Protein AF-Q2L143-F1 (afdb_monomer_lite)

Secondary structure (DSSP, 8-state):
--SSPPTT--HHHHHHHHHHHHHHHHHHHHHH-HHHHHTS-HHHHHHHHHHHHHH-----S-GGGHHHHHHHHHHHHT-

Sequence (79 aa):
VSERMPAGYSAAGMRVYRHLVYLGASQMIEAGFPQLREGMGEQAWRVLIEGFVRQSAWTSPFYGDLQNEFRLFLARESA

Foldseek 3Di:
DPPDDDPPDDPVRVVVVVVVQLVVLLVLLCVVCVVVVVVDDPVVSSVLSVQLSVPQPDPDPDSVCSNVSSVVSVVVVVD

Radius of gyration: 13.49 Å; chains: 1; bounding box: 33×25×38 Å

Organism: Bordetella avium (strain 197N) (NCBI:txid360910)

Structure (mmCIF, N/CA/C/O backbone):
data_AF-Q2L143-F1
#
_entry.id   AF-Q2L143-F1
#
loop_
_atom_site.group_PDB
_atom_site.id
_atom_site.type_symbol
_atom_site.label_atom_id
_atom_site.label_alt_id
_atom_site.label_comp_id
_atom_site.label_asym_id
_atom_site.label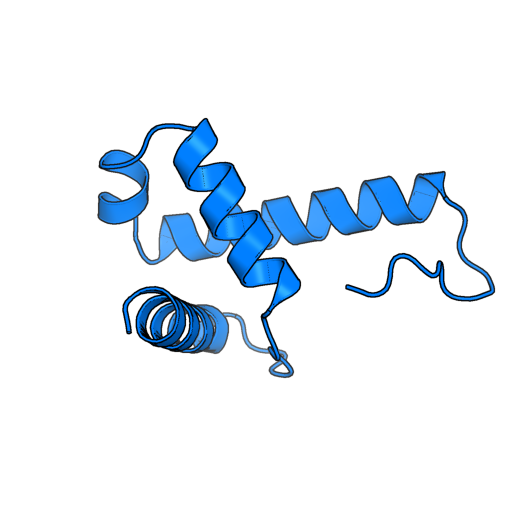_entity_id
_atom_site.label_seq_id
_atom_site.pdbx_PDB_ins_code
_atom_site.Cartn_x
_atom_site.Cartn_y
_atom_site.Cartn_z
_atom_site.occupancy
_atom_site.B_iso_or_equiv
_atom_site.auth_seq_id
_atom_site.auth_comp_id
_atom_site.auth_asym_id
_atom_site.auth_atom_id
_atom_site.pdbx_PDB_model_num
ATOM 1 N N . VAL A 1 1 ? -0.412 -10.289 -7.559 1.00 53.50 1 VAL A N 1
ATOM 2 C CA . VAL A 1 1 ? 0.785 -10.129 -8.429 1.00 53.50 1 VAL A CA 1
ATOM 3 C C . VAL A 1 1 ? 1.157 -11.474 -9.023 1.00 53.50 1 VAL A C 1
ATOM 5 O O . VAL A 1 1 ? 1.443 -12.395 -8.272 1.00 53.50 1 VAL A O 1
ATOM 8 N N . SER A 1 2 ? 1.116 -11.602 -10.348 1.00 51.53 2 SER A N 1
ATOM 9 C CA . SER A 1 2 ? 1.667 -12.777 -11.027 1.00 51.53 2 SER A CA 1
ATOM 10 C C . SER A 1 2 ? 3.160 -12.872 -10.708 1.00 51.53 2 SER A C 1
ATOM 12 O O . SER A 1 2 ? 3.894 -11.903 -10.899 1.00 51.53 2 SER A O 1
ATOM 14 N N . GLU A 1 3 ? 3.626 -14.016 -10.212 1.00 62.44 3 GLU A N 1
ATOM 15 C CA . GLU A 1 3 ? 5.062 -14.262 -10.018 1.00 62.44 3 GLU A CA 1
ATOM 16 C C . GLU A 1 3 ? 5.839 -14.244 -11.341 1.00 62.44 3 GLU A C 1
ATOM 18 O O . GLU A 1 3 ? 7.065 -14.121 -11.330 1.00 62.44 3 GLU A O 1
ATOM 23 N N . ARG A 1 4 ? 5.138 -14.282 -12.486 1.00 72.06 4 ARG A N 1
ATOM 24 C CA . ARG A 1 4 ? 5.747 -14.103 -13.803 1.00 72.06 4 ARG A CA 1
ATOM 25 C C . ARG A 1 4 ? 6.334 -12.704 -13.939 1.00 72.06 4 ARG A C 1
ATOM 27 O O . ARG A 1 4 ? 5.631 -11.697 -13.961 1.00 72.06 4 ARG A O 1
ATOM 34 N N . MET A 1 5 ? 7.650 -12.685 -14.072 1.00 79.19 5 MET A N 1
ATOM 35 C CA . MET A 1 5 ? 8.417 -11.515 -14.456 1.00 79.19 5 MET A CA 1
ATOM 36 C C . MET A 1 5 ? 8.009 -11.080 -15.873 1.00 79.19 5 MET A C 1
ATOM 38 O O . MET A 1 5 ? 8.019 -11.920 -16.778 1.00 79.19 5 MET A O 1
ATOM 42 N N . PRO A 1 6 ? 7.645 -9.805 -16.092 1.00 83.62 6 PRO A N 1
ATOM 43 C CA . PRO A 1 6 ? 7.402 -9.306 -17.437 1.00 83.62 6 PRO A CA 1
ATOM 44 C C . PRO A 1 6 ? 8.677 -9.403 -18.286 1.00 83.62 6 PRO A C 1
ATOM 46 O O . PRO A 1 6 ? 9.789 -9.218 -17.781 1.00 83.62 6 PRO A O 1
ATOM 49 N N . ALA A 1 7 ? 8.521 -9.693 -19.579 1.00 87.81 7 ALA A N 1
ATOM 50 C CA . ALA A 1 7 ? 9.648 -9.736 -20.506 1.00 87.81 7 ALA A CA 1
ATOM 51 C C . ALA A 1 7 ? 10.374 -8.378 -20.536 1.00 87.81 7 ALA A C 1
ATOM 53 O O . ALA A 1 7 ? 9.737 -7.329 -20.478 1.00 87.81 7 ALA A O 1
ATOM 54 N N . GLY A 1 8 ? 11.708 -8.403 -20.607 1.00 90.50 8 GLY A N 1
ATOM 55 C CA . GLY A 1 8 ? 12.540 -7.192 -20.620 1.00 90.50 8 GLY A CA 1
ATOM 56 C C . GLY A 1 8 ? 12.938 -6.645 -19.242 1.00 90.50 8 GLY A 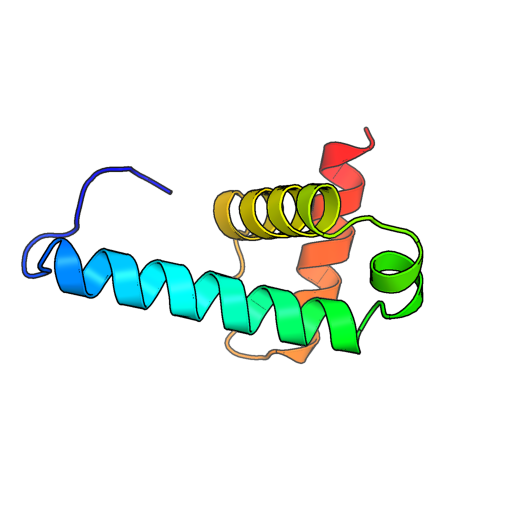C 1
ATOM 57 O O . GLY A 1 8 ? 13.728 -5.708 -19.183 1.00 90.50 8 GLY A O 1
ATOM 58 N N . TYR A 1 9 ? 12.471 -7.239 -18.137 1.00 89.81 9 TYR A N 1
ATOM 59 C CA . TYR A 1 9 ? 12.872 -6.847 -16.780 1.00 89.81 9 TYR A CA 1
ATOM 60 C C . TYR A 1 9 ? 13.810 -7.876 -16.147 1.00 89.81 9 TYR A C 1
ATOM 62 O O . TYR A 1 9 ? 13.668 -9.079 -16.356 1.00 89.81 9 TYR A O 1
ATOM 70 N N . SER A 1 10 ? 14.768 -7.409 -15.340 1.00 92.38 10 SER A N 1
ATOM 71 C CA . SER A 1 10 ? 15.647 -8.283 -14.557 1.00 92.38 10 SER A CA 1
ATOM 72 C C . SER A 1 10 ? 15.032 -8.615 -13.196 1.00 92.38 10 SER A C 1
ATOM 74 O O . SER A 1 10 ? 14.318 -7.803 -12.600 1.00 92.38 10 SER A O 1
ATOM 76 N N . ALA A 1 11 ? 15.370 -9.783 -12.643 1.00 89.62 11 ALA A N 1
ATOM 77 C CA . ALA A 1 11 ? 14.910 -10.176 -11.311 1.00 89.62 11 ALA A CA 1
ATOM 78 C C . ALA A 1 11 ? 15.366 -9.186 -10.223 1.00 89.62 11 ALA A C 1
ATOM 80 O O . ALA A 1 11 ? 14.611 -8.886 -9.302 1.00 89.62 11 ALA A O 1
ATOM 81 N N . ALA A 1 12 ? 16.586 -8.649 -10.337 1.00 91.75 12 ALA A N 1
ATOM 82 C CA . ALA A 1 12 ? 17.101 -7.639 -9.413 1.00 91.75 12 ALA A CA 1
ATOM 83 C C . ALA A 1 12 ? 16.305 -6.329 -9.493 1.00 91.75 12 ALA A C 1
ATOM 85 O O . ALA A 1 12 ? 15.880 -5.816 -8.459 1.00 91.75 12 ALA A O 1
ATOM 86 N N . GLY A 1 13 ? 16.030 -5.844 -10.708 1.00 92.06 13 GLY A N 1
ATOM 87 C CA . GLY A 1 13 ? 15.205 -4.655 -10.921 1.00 92.06 13 GLY A CA 1
ATOM 88 C C . GLY A 1 13 ? 13.790 -4.837 -10.377 1.00 92.06 13 GLY A C 1
ATOM 89 O O . GLY A 1 13 ? 13.289 -3.974 -9.662 1.00 92.06 13 GLY A O 1
ATOM 90 N N . MET A 1 14 ? 13.177 -6.002 -10.610 1.00 91.12 14 MET A N 1
ATOM 91 C CA . MET A 1 14 ? 11.844 -6.301 -10.082 1.00 91.12 14 MET A CA 1
ATOM 92 C C . MET A 1 14 ? 11.796 -6.377 -8.555 1.00 91.12 14 MET A C 1
ATOM 94 O O . MET A 1 14 ? 10.784 -5.987 -7.973 1.00 91.12 14 MET A O 1
ATOM 98 N N . ARG A 1 15 ? 12.861 -6.843 -7.885 1.00 90.81 15 ARG A N 1
ATOM 99 C CA . ARG A 1 15 ? 12.940 -6.803 -6.413 1.00 90.81 15 ARG A CA 1
ATOM 100 C C . ARG A 1 15 ? 12.943 -5.370 -5.892 1.00 90.81 15 ARG A C 1
ATOM 102 O O . ARG A 1 15 ? 12.171 -5.065 -4.989 1.00 90.81 15 ARG A O 1
ATOM 109 N N . VAL A 1 16 ? 13.764 -4.501 -6.483 1.00 93.69 16 VAL A N 1
ATOM 110 C CA . VAL A 1 16 ? 13.819 -3.078 -6.111 1.00 93.69 16 VAL A CA 1
ATOM 111 C C . VAL A 1 16 ? 12.473 -2.410 -6.370 1.00 93.69 16 VAL A C 1
ATOM 113 O O . VAL A 1 16 ? 11.932 -1.771 -5.476 1.00 93.69 16 VAL A O 1
ATOM 116 N N . TYR A 1 17 ? 11.882 -2.623 -7.547 1.00 91.12 17 TYR A N 1
ATOM 117 C CA . TYR A 1 17 ? 10.569 -2.078 -7.884 1.00 91.12 17 TYR A CA 1
ATOM 118 C C . TYR A 1 17 ? 9.492 -2.488 -6.872 1.00 91.12 17 TYR A C 1
ATOM 120 O O . TYR A 1 17 ? 8.799 -1.632 -6.331 1.00 91.12 17 TYR A O 1
ATOM 128 N N . ARG A 1 18 ? 9.379 -3.786 -6.558 1.00 89.81 18 ARG A N 1
ATOM 129 C CA . ARG A 1 18 ? 8.400 -4.286 -5.576 1.00 89.81 18 ARG A CA 1
ATOM 130 C C . ARG A 1 18 ? 8.620 -3.674 -4.192 1.00 89.81 18 ARG A C 1
ATOM 132 O O . ARG A 1 18 ? 7.647 -3.335 -3.525 1.00 89.81 18 ARG A O 1
ATO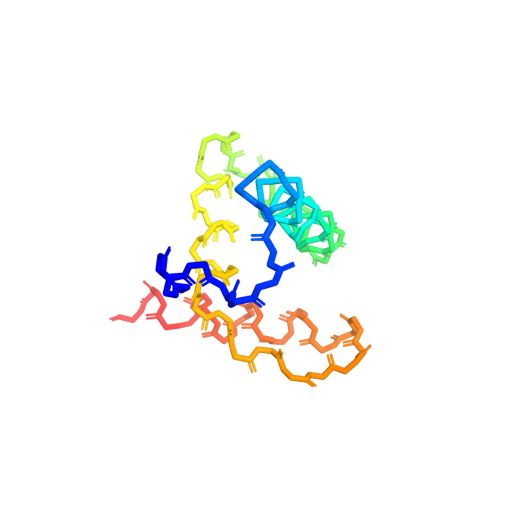M 139 N N . HIS A 1 19 ? 9.878 -3.505 -3.784 1.00 93.19 19 HIS A N 1
ATOM 140 C CA . HIS A 1 19 ? 10.211 -2.844 -2.525 1.00 93.19 19 HIS A CA 1
ATOM 141 C C . HIS A 1 19 ? 9.792 -1.368 -2.518 1.00 93.19 19 HIS A C 1
ATOM 143 O O . HIS A 1 19 ? 9.203 -0.914 -1.542 1.00 93.19 19 HIS A O 1
ATOM 149 N N . LEU A 1 20 ? 10.024 -0.638 -3.613 1.00 93.88 20 LEU A N 1
ATOM 150 C CA . LEU A 1 20 ? 9.608 0.761 -3.743 1.00 93.88 20 LEU A CA 1
ATOM 151 C C . LEU A 1 20 ? 8.082 0.916 -3.740 1.00 93.88 20 LEU A C 1
ATOM 153 O O . LEU A 1 20 ? 7.571 1.821 -3.088 1.00 93.88 20 LEU A O 1
ATOM 157 N N . VAL A 1 21 ? 7.350 0.017 -4.407 1.00 90.19 21 VAL A N 1
ATOM 158 C CA . VAL A 1 21 ? 5.877 0.000 -4.373 1.00 90.19 21 VAL A CA 1
ATOM 159 C C . VAL A 1 21 ? 5.366 -0.231 -2.950 1.00 90.19 21 VAL A C 1
ATOM 161 O O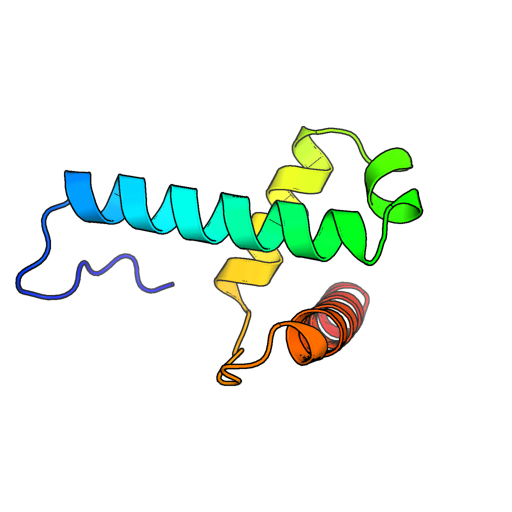 . VAL A 1 21 ? 4.497 0.506 -2.492 1.00 90.19 21 VAL A O 1
ATOM 164 N N . TYR A 1 22 ? 5.926 -1.213 -2.235 1.00 92.94 22 TYR A N 1
ATOM 165 C CA . TYR A 1 22 ? 5.600 -1.451 -0.826 1.00 92.94 22 TYR A CA 1
ATOM 166 C C . TYR A 1 22 ? 5.878 -0.212 0.032 1.00 92.94 22 TYR A C 1
ATOM 168 O O . TYR A 1 22 ? 5.017 0.203 0.803 1.00 92.94 22 TYR A O 1
ATOM 176 N N . LEU A 1 23 ? 7.063 0.388 -0.116 1.00 94.62 23 LEU A N 1
ATOM 177 C CA . LEU A 1 23 ? 7.483 1.535 0.683 1.00 94.62 23 LEU A CA 1
ATOM 178 C C . LEU A 1 23 ? 6.548 2.731 0.469 1.00 94.62 23 LEU A C 1
ATOM 180 O O . LEU A 1 23 ? 6.084 3.322 1.440 1.00 94.62 23 LEU A O 1
ATOM 184 N N . GLY A 1 24 ? 6.231 3.042 -0.791 1.00 91.75 24 GLY A N 1
ATOM 185 C CA . GLY A 1 24 ? 5.311 4.121 -1.139 1.00 91.75 24 GLY A CA 1
ATOM 186 C C . GLY A 1 24 ? 3.902 3.878 -0.598 1.00 91.75 24 GLY A C 1
ATOM 187 O O . GLY A 1 24 ? 3.328 4.763 0.031 1.00 91.75 24 GLY A O 1
ATOM 188 N N . ALA A 1 25 ? 3.364 2.666 -0.767 1.00 91.38 25 ALA A N 1
ATOM 189 C CA . ALA A 1 25 ? 2.058 2.311 -0.215 1.00 91.38 25 ALA A CA 1
ATOM 190 C C . ALA A 1 25 ? 2.042 2.431 1.317 1.00 91.38 25 ALA A C 1
ATOM 192 O O . ALA A 1 25 ? 1.149 3.067 1.867 1.00 91.38 25 ALA A O 1
ATOM 193 N N . SER A 1 26 ? 3.055 1.889 2.000 1.00 94.19 26 SER A N 1
ATOM 194 C CA . SER A 1 26 ? 3.176 1.959 3.459 1.00 94.19 26 SER A CA 1
ATOM 195 C C . SER A 1 26 ? 3.154 3.402 3.959 1.00 94.19 26 SER A C 1
ATOM 197 O O . SER A 1 26 ? 2.345 3.724 4.819 1.00 94.19 26 SER A O 1
ATOM 199 N N . GLN A 1 27 ? 3.998 4.277 3.405 1.00 92.94 27 GLN A N 1
ATOM 200 C CA . GLN A 1 27 ? 4.101 5.675 3.848 1.00 92.94 27 GLN A CA 1
ATOM 201 C C . GLN A 1 27 ? 2.797 6.449 3.630 1.00 92.94 27 GLN A C 1
ATOM 203 O O . GLN A 1 27 ? 2.372 7.217 4.490 1.00 92.94 27 GLN A O 1
ATOM 208 N N . MET A 1 28 ? 2.136 6.231 2.493 1.00 91.69 28 MET A N 1
ATOM 209 C CA . MET A 1 28 ? 0.889 6.922 2.168 1.00 91.69 28 MET A CA 1
ATOM 210 C C . MET A 1 28 ? -0.278 6.472 3.050 1.00 91.69 28 MET A C 1
ATOM 212 O O . MET A 1 28 ? -1.076 7.303 3.485 1.00 91.69 28 MET A O 1
ATOM 216 N N . ILE A 1 29 ? -0.387 5.167 3.319 1.00 92.75 29 ILE A N 1
ATOM 217 C CA . ILE A 1 29 ? -1.419 4.641 4.217 1.00 92.75 29 ILE A CA 1
ATOM 218 C C . ILE A 1 29 ? -1.125 5.053 5.660 1.00 92.75 29 ILE A C 1
ATOM 220 O O . ILE A 1 29 ? -2.036 5.483 6.354 1.00 92.75 29 ILE A O 1
ATOM 224 N N . GLU A 1 30 ? 0.128 5.018 6.104 1.00 95.06 30 GLU A N 1
ATOM 225 C CA . GLU A 1 30 ? 0.513 5.514 7.427 1.00 95.06 30 GLU A CA 1
ATOM 226 C C . GLU A 1 30 ? 0.128 6.987 7.621 1.00 95.06 30 GLU A C 1
ATOM 228 O O . GLU A 1 30 ? -0.504 7.326 8.618 1.00 95.06 30 GLU A O 1
ATOM 233 N N . ALA A 1 31 ? 0.403 7.847 6.635 1.00 93.00 31 ALA A N 1
ATOM 234 C CA . ALA A 1 31 ? 0.025 9.258 6.693 1.00 93.00 31 ALA A CA 1
ATOM 235 C C . ALA A 1 31 ? -1.501 9.476 6.756 1.00 93.00 31 ALA A C 1
ATOM 237 O O . ALA A 1 31 ? -1.963 10.446 7.355 1.00 93.00 31 ALA A O 1
ATOM 238 N N . GLY A 1 32 ? -2.291 8.591 6.136 1.00 92.06 32 GLY A N 1
ATOM 239 C CA . GLY A 1 32 ? -3.757 8.651 6.155 1.00 92.06 32 GLY A CA 1
ATOM 240 C C . GLY A 1 32 ? -4.412 7.972 7.364 1.00 92.06 32 GLY A C 1
ATOM 241 O O . GLY A 1 32 ? -5.550 8.299 7.697 1.00 92.06 32 GLY A O 1
ATOM 242 N N . PHE A 1 33 ? -3.716 7.032 8.010 1.00 93.75 33 PHE A N 1
ATOM 243 C CA . PHE A 1 33 ? -4.234 6.185 9.089 1.00 93.75 33 PHE A CA 1
ATOM 244 C C . PHE A 1 33 ? -3.201 5.998 10.223 1.00 93.75 33 PHE A C 1
ATOM 246 O O . PHE A 1 33 ? -2.869 4.858 10.569 1.00 93.75 33 PHE A O 1
ATOM 253 N N . PRO A 1 34 ? -2.689 7.080 10.839 1.00 94.94 34 PRO A N 1
ATOM 254 C CA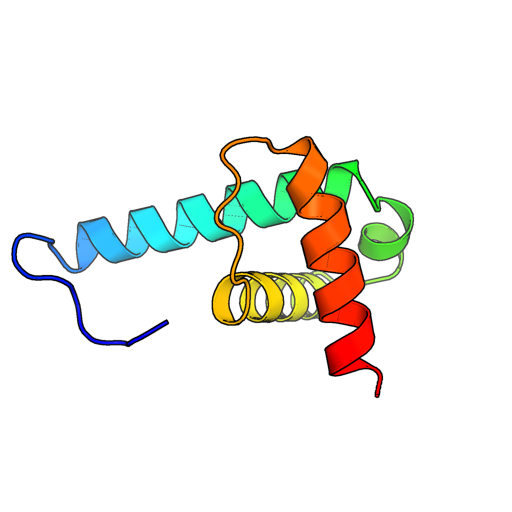 . PRO A 1 34 ? -1.599 6.980 11.813 1.00 94.94 34 PRO A CA 1
ATOM 255 C C . PRO A 1 34 ? -1.977 6.139 13.042 1.00 94.94 34 PRO A C 1
ATOM 257 O O . PRO A 1 34 ? -1.179 5.328 13.501 1.00 94.94 34 PRO A O 1
ATOM 260 N N . GLN A 1 35 ? -3.227 6.215 13.511 1.00 95.62 35 GLN A N 1
ATOM 261 C CA . GLN A 1 35 ? -3.692 5.426 14.661 1.00 95.62 35 GLN A CA 1
ATOM 262 C C . GLN A 1 35 ? -3.741 3.921 14.363 1.00 95.62 35 GLN A C 1
ATOM 264 O O . GLN A 1 35 ? -3.509 3.102 15.252 1.00 95.62 35 GLN A O 1
ATOM 269 N N . LEU A 1 36 ? -4.024 3.538 13.111 1.00 93.75 36 LEU A N 1
ATOM 270 C CA . LEU A 1 36 ? -3.974 2.137 12.690 1.00 93.75 36 LEU A CA 1
ATOM 271 C C . LEU A 1 36 ? -2.531 1.627 12.733 1.00 93.75 36 LEU A C 1
ATOM 273 O O . LEU A 1 36 ? -2.284 0.532 13.231 1.00 93.75 36 LEU A O 1
ATOM 277 N N . ARG A 1 37 ? -1.574 2.436 12.256 1.00 94.62 37 ARG A N 1
ATOM 278 C CA . ARG A 1 37 ? -0.149 2.097 12.315 1.00 94.62 37 ARG A CA 1
ATOM 279 C C . ARG A 1 37 ? 0.344 1.961 13.755 1.00 94.62 37 ARG A C 1
ATOM 281 O O . ARG A 1 37 ? 1.089 1.025 14.035 1.00 94.62 37 ARG A O 1
ATOM 288 N N . GLU A 1 38 ? -0.048 2.869 14.644 1.00 94.75 38 GLU A N 1
ATOM 289 C CA . GLU A 1 38 ? 0.330 2.857 16.065 1.00 94.75 38 GLU A CA 1
ATOM 290 C C . GLU A 1 38 ? -0.243 1.648 16.815 1.00 94.75 38 GLU A C 1
ATOM 292 O O . GLU A 1 38 ? 0.429 1.070 17.667 1.00 94.75 38 GLU A O 1
ATOM 297 N N . GLY A 1 39 ? -1.464 1.227 16.471 1.00 95.25 39 GLY A N 1
ATOM 298 C CA . GLY A 1 39 ? -2.116 0.062 17.071 1.00 95.25 39 GLY A CA 1
ATOM 299 C C . GLY A 1 39 ? -1.565 -1.293 16.611 1.00 95.25 39 GLY A C 1
ATOM 300 O O . GLY A 1 39 ? -1.959 -2.324 17.155 1.00 95.25 39 GLY A O 1
ATOM 301 N N . MET A 1 40 ? -0.671 -1.322 15.616 1.00 94.94 40 MET A N 1
ATOM 302 C CA . MET A 1 40 ? -0.158 -2.549 15.006 1.00 94.94 40 MET A CA 1
ATOM 303 C C . MET A 1 40 ? 1.350 -2.714 15.212 1.00 94.94 40 MET A C 1
ATOM 305 O O . MET A 1 40 ? 2.142 -1.780 15.094 1.00 94.94 40 MET A O 1
ATOM 309 N N . GLY A 1 41 ? 1.776 -3.958 15.444 1.00 95.69 41 GLY A N 1
ATOM 310 C CA . GLY A 1 41 ? 3.190 -4.322 15.369 1.00 95.69 41 GLY A CA 1
ATOM 311 C C . GLY A 1 41 ? 3.713 -4.282 13.929 1.00 95.69 41 GLY A C 1
ATOM 312 O O . GLY A 1 41 ? 2.962 -4.499 12.978 1.00 95.69 41 GLY A O 1
ATOM 313 N N . GLU A 1 42 ? 5.023 -4.084 13.768 1.00 94.94 42 GLU A N 1
ATOM 314 C CA . GLU A 1 42 ? 5.695 -3.975 12.460 1.00 94.94 42 GLU A CA 1
ATOM 315 C C . GLU A 1 42 ? 5.375 -5.148 11.517 1.00 94.94 42 GLU A C 1
ATOM 317 O O . GLU A 1 42 ? 5.122 -4.957 10.329 1.00 94.94 42 GLU A O 1
ATOM 322 N N . GLN A 1 43 ? 5.334 -6.376 12.045 1.00 95.94 43 GLN A N 1
ATOM 323 C CA . GLN A 1 43 ? 5.017 -7.558 11.245 1.00 95.94 43 GLN A CA 1
ATOM 324 C C . GLN A 1 43 ? 3.571 -7.540 10.734 1.00 95.94 43 GLN A C 1
ATOM 326 O O . GLN A 1 43 ? 3.336 -7.834 9.564 1.00 95.94 43 GLN A O 1
ATOM 331 N N . ALA A 1 44 ? 2.612 -7.175 11.589 1.00 95.94 44 ALA A N 1
ATOM 332 C CA . ALA A 1 44 ? 1.204 -7.101 11.210 1.00 95.94 44 ALA A CA 1
ATOM 333 C C . ALA A 1 44 ? 0.975 -5.990 10.176 1.00 95.94 44 ALA A C 1
ATOM 335 O O . ALA A 1 44 ? 0.262 -6.194 9.196 1.00 95.94 44 ALA A O 1
ATOM 336 N N . TRP A 1 45 ? 1.644 -4.848 10.354 1.00 96.31 45 TRP A N 1
ATOM 337 C CA . TRP A 1 45 ? 1.626 -3.755 9.388 1.00 96.31 45 TRP A CA 1
ATOM 338 C C . TRP A 1 45 ? 2.173 -4.185 8.023 1.00 96.31 45 TRP A C 1
ATOM 340 O O . TRP A 1 45 ? 1.514 -3.995 7.002 1.00 96.31 45 TRP A O 1
ATOM 350 N N . ARG A 1 46 ? 3.340 -4.844 7.992 1.00 95.50 46 ARG A N 1
ATOM 351 C CA . ARG A 1 46 ? 3.925 -5.354 6.745 1.00 95.50 46 ARG A CA 1
ATOM 352 C C . ARG A 1 46 ? 2.968 -6.288 6.009 1.00 95.50 46 ARG A C 1
ATOM 354 O O . ARG A 1 46 ? 2.756 -6.108 4.814 1.00 95.50 46 ARG A O 1
ATOM 361 N N . VAL A 1 47 ? 2.383 -7.258 6.716 1.00 95.56 47 VAL A N 1
ATOM 362 C CA . VAL A 1 47 ? 1.428 -8.216 6.132 1.00 95.56 47 VAL A CA 1
ATOM 363 C C . VAL A 1 47 ? 0.214 -7.494 5.547 1.00 95.56 47 VAL A C 1
ATOM 365 O O . VAL A 1 47 ? -0.200 -7.807 4.431 1.00 95.56 47 VAL A O 1
ATOM 368 N N . LEU A 1 48 ? -0.316 -6.494 6.257 1.00 95.75 48 LEU A N 1
ATOM 369 C CA . LEU A 1 48 ? -1.452 -5.697 5.799 1.00 95.75 48 LEU A CA 1
ATOM 370 C C . LEU A 1 48 ? -1.137 -4.945 4.500 1.00 95.75 48 LEU A C 1
ATOM 372 O O . LEU A 1 48 ? -1.904 -5.021 3.539 1.00 95.75 48 LEU A O 1
ATOM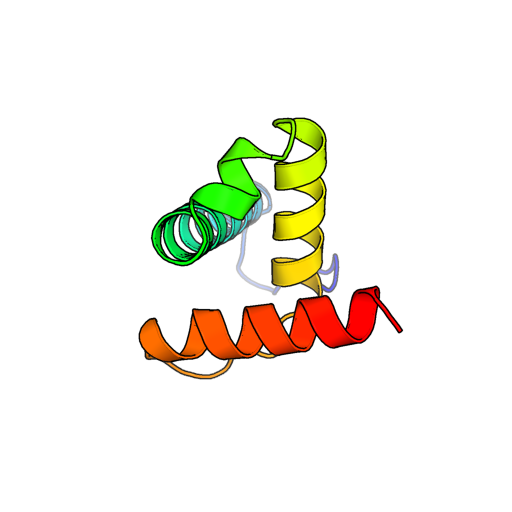 376 N N . ILE A 1 49 ? 0.004 -4.254 4.444 1.00 95.69 49 ILE A N 1
ATOM 377 C CA . ILE A 1 49 ? 0.411 -3.487 3.260 1.00 95.69 49 ILE A CA 1
ATOM 378 C C . ILE A 1 49 ? 0.738 -4.412 2.082 1.00 95.69 49 ILE A C 1
ATOM 380 O O . ILE A 1 49 ? 0.352 -4.122 0.951 1.00 95.69 49 ILE A O 1
ATOM 384 N N . GLU A 1 50 ? 1.400 -5.547 2.315 1.00 94.50 50 GLU A N 1
ATOM 385 C CA . GLU A 1 50 ? 1.636 -6.547 1.268 1.00 94.50 50 GLU A CA 1
ATOM 386 C C . GLU A 1 50 ? 0.325 -7.122 0.716 1.00 94.50 50 GLU A C 1
ATOM 388 O O . GLU A 1 50 ? 0.210 -7.325 -0.496 1.00 94.50 50 GLU A O 1
ATOM 393 N N . GLY A 1 51 ? -0.665 -7.363 1.583 1.00 94.19 51 GLY A N 1
ATOM 394 C CA . GLY A 1 51 ? -2.016 -7.772 1.198 1.00 94.19 51 GLY A CA 1
ATOM 395 C C . GLY A 1 51 ? -2.701 -6.716 0.334 1.00 94.19 51 GLY A C 1
ATOM 396 O O . GLY A 1 51 ? -3.146 -7.023 -0.774 1.00 94.19 51 GLY A O 1
ATOM 397 N N . PHE A 1 52 ? -2.678 -5.461 0.786 1.00 93.94 52 PHE A N 1
ATOM 398 C CA . PHE A 1 52 ? -3.223 -4.329 0.046 1.00 93.94 52 PHE A CA 1
ATOM 399 C C . PHE A 1 52 ? -2.581 -4.194 -1.338 1.00 93.94 52 PHE A C 1
ATOM 401 O O . PHE A 1 52 ? -3.287 -4.217 -2.337 1.00 93.94 52 PHE A O 1
ATOM 408 N N . VAL A 1 53 ? -1.248 -4.139 -1.433 1.00 91.31 53 VAL A N 1
ATOM 409 C CA . VAL A 1 53 ? -0.525 -4.023 -2.715 1.00 91.31 53 VAL A CA 1
ATOM 410 C C . VAL A 1 53 ? -0.804 -5.214 -3.636 1.00 91.31 53 VAL A C 1
ATOM 412 O O . VAL A 1 53 ? -0.828 -5.075 -4.857 1.00 91.31 53 VAL A O 1
ATOM 415 N N . ARG A 1 54 ? -1.004 -6.413 -3.079 1.00 88.88 54 ARG A N 1
ATOM 416 C CA . ARG A 1 54 ? -1.269 -7.620 -3.869 1.00 88.88 54 ARG A CA 1
ATOM 417 C C . ARG A 1 54 ? -2.656 -7.620 -4.500 1.00 88.88 54 ARG A C 1
ATOM 419 O O . ARG A 1 54 ? -2.787 -8.174 -5.595 1.00 88.88 54 ARG A O 1
ATOM 426 N N . GLN A 1 55 ? -3.641 -7.080 -3.787 1.00 88.31 55 GLN A N 1
ATOM 427 C CA . GLN A 1 55 ? -5.053 -7.079 -4.166 1.00 88.31 55 GLN A CA 1
ATOM 428 C C . GLN A 1 55 ? -5.530 -5.745 -4.741 1.00 88.31 55 GLN A C 1
ATOM 430 O O . GLN A 1 55 ? -6.653 -5.676 -5.242 1.00 88.31 55 GLN A O 1
ATOM 435 N N . SER A 1 56 ? -4.730 -4.682 -4.643 1.00 81.25 56 SER A N 1
ATOM 436 C CA . SER A 1 56 ? -5.154 -3.374 -5.117 1.00 81.25 56 SER A CA 1
ATOM 437 C C . SER A 1 56 ? -5.374 -3.425 -6.625 1.00 81.25 56 SER A C 1
ATOM 439 O O . SER A 1 56 ? -4.530 -3.868 -7.405 1.00 81.25 56 SER A O 1
ATOM 441 N N . ALA A 1 57 ? -6.549 -2.957 -7.030 1.00 73.62 57 ALA A N 1
ATOM 442 C CA . ALA A 1 57 ? -6.881 -2.668 -8.416 1.00 73.62 57 ALA A CA 1
ATOM 443 C C . ALA A 1 57 ? -6.738 -1.162 -8.676 1.00 73.62 57 ALA A C 1
ATOM 445 O O . ALA A 1 57 ? -7.468 -0.593 -9.481 1.00 73.62 57 ALA A O 1
ATOM 446 N N . TRP A 1 58 ? -5.832 -0.498 -7.948 1.00 77.25 58 TRP A N 1
ATOM 447 C CA . TRP A 1 58 ? -5.672 0.946 -8.020 1.00 77.25 58 TRP A CA 1
ATOM 448 C C . TRP A 1 58 ? -5.153 1.339 -9.403 1.00 77.25 58 TRP A C 1
ATOM 450 O O . TRP A 1 58 ? -4.014 1.050 -9.768 1.00 77.25 58 TRP A O 1
ATOM 460 N N . THR A 1 59 ? -6.014 1.989 -10.179 1.00 77.00 59 THR A N 1
ATOM 461 C CA . THR A 1 59 ? -5.702 2.501 -11.519 1.00 77.00 59 THR A CA 1
ATOM 462 C C . THR A 1 59 ? -5.611 4.023 -11.559 1.00 77.00 59 THR A C 1
ATOM 464 O O . THR A 1 59 ? -5.316 4.583 -12.613 1.00 77.00 59 THR A O 1
ATOM 467 N N . SER A 1 60 ? -5.900 4.708 -10.446 1.00 78.81 60 SER A N 1
ATOM 468 C CA . SER A 1 60 ? -5.889 6.171 -10.409 1.00 78.81 60 SER A CA 1
ATOM 469 C C . SER A 1 60 ? -4.452 6.699 -10.332 1.00 78.81 60 SER A C 1
ATOM 471 O O . SER A 1 60 ? -3.644 6.172 -9.570 1.00 78.81 60 SER A O 1
ATOM 473 N N . PRO A 1 61 ? -4.115 7.763 -11.079 1.00 74.81 61 PRO A N 1
ATOM 474 C CA . PRO A 1 61 ? -2.836 8.447 -10.931 1.00 74.81 61 PRO A CA 1
ATOM 475 C C . PRO A 1 61 ? -2.784 9.346 -9.681 1.00 74.81 61 PRO A C 1
ATOM 477 O O . PRO A 1 61 ? -1.730 9.909 -9.382 1.00 74.81 61 PRO A O 1
ATOM 480 N N . PHE A 1 62 ? -3.897 9.520 -8.957 1.00 78.19 62 PHE A N 1
ATOM 481 C CA . PHE A 1 62 ? -3.995 10.429 -7.818 1.00 78.19 62 PHE A CA 1
ATOM 482 C C . PHE A 1 62 ? -3.894 9.690 -6.486 1.00 78.19 62 PHE A C 1
ATOM 484 O O . PHE A 1 62 ? -4.714 8.841 -6.141 1.00 78.19 62 PHE A O 1
ATOM 491 N N . TYR A 1 63 ? -2.912 10.088 -5.681 1.00 68.69 63 TYR A N 1
ATOM 492 C CA . TYR A 1 63 ? -2.674 9.518 -4.355 1.00 68.69 63 TYR A CA 1
ATOM 493 C C . TYR A 1 63 ? -3.829 9.727 -3.363 1.00 68.69 63 TYR A C 1
ATOM 495 O O . TYR A 1 63 ? -3.978 8.925 -2.444 1.00 68.69 63 TYR A O 1
ATOM 503 N N . GLY A 1 64 ? -4.666 10.756 -3.549 1.00 72.19 64 GLY A N 1
ATOM 504 C CA . GLY A 1 64 ? -5.865 10.967 -2.725 1.00 72.19 64 GLY A CA 1
ATOM 505 C C . GLY A 1 64 ? -6.854 9.797 -2.793 1.00 72.19 64 GLY A C 1
ATOM 506 O O . GLY A 1 64 ? -7.514 9.489 -1.801 1.00 72.19 64 GLY A O 1
ATOM 507 N N . ASP A 1 65 ? -6.878 9.076 -3.916 1.00 81.75 65 ASP A N 1
ATOM 508 C CA . ASP A 1 65 ? -7.767 7.930 -4.116 1.00 81.75 65 ASP A CA 1
ATOM 509 C C . ASP A 1 65 ? -7.239 6.654 -3.447 1.00 81.75 65 ASP A C 1
ATOM 511 O O . ASP A 1 65 ? -8.005 5.726 -3.182 1.00 81.75 65 ASP A O 1
ATOM 515 N N . LEU A 1 66 ? -5.944 6.613 -3.111 1.00 84.88 66 LEU A N 1
ATOM 516 C CA . LEU A 1 66 ? -5.312 5.443 -2.502 1.00 84.88 66 LEU A CA 1
ATOM 517 C C . LEU A 1 66 ? -5.947 5.096 -1.148 1.00 84.88 66 LEU A C 1
ATOM 519 O O . LEU A 1 66 ? -6.115 3.924 -0.817 1.00 84.88 66 LEU A O 1
ATOM 523 N N . GLN A 1 67 ? -6.350 6.109 -0.375 1.00 88.25 67 GLN A N 1
ATOM 524 C CA . GLN A 1 67 ? -7.020 5.892 0.909 1.00 88.25 67 GLN A CA 1
ATOM 525 C C . GLN A 1 67 ? -8.401 5.246 0.741 1.00 88.25 67 GLN A C 1
ATOM 527 O O . GLN A 1 67 ? -8.806 4.446 1.581 1.00 88.25 67 GLN A O 1
ATOM 532 N N . ASN A 1 68 ? -9.128 5.577 -0.331 1.00 88.56 68 ASN A N 1
ATOM 533 C CA . ASN A 1 68 ? -10.433 4.978 -0.613 1.00 88.56 68 ASN A CA 1
ATOM 534 C C . ASN A 1 68 ? -10.280 3.509 -1.008 1.00 88.56 68 ASN A C 1
ATOM 536 O O . ASN A 1 68 ? -10.965 2.656 -0.446 1.00 88.56 68 ASN A O 1
ATOM 540 N N . GLU A 1 69 ? -9.320 3.201 -1.881 1.00 91.50 69 GLU A N 1
ATOM 541 C CA . GLU A 1 69 ? -8.981 1.819 -2.234 1.00 91.50 69 GLU A CA 1
ATOM 542 C C . GLU A 1 69 ? -8.567 0.995 -1.013 1.00 91.50 69 GLU A C 1
ATOM 544 O O . GLU A 1 69 ? -8.968 -0.162 -0.873 1.00 91.50 69 GLU A O 1
ATOM 549 N N . PHE A 1 70 ? -7.815 1.593 -0.086 1.00 92.88 70 PHE A N 1
ATOM 550 C CA . PHE A 1 70 ? -7.433 0.926 1.153 1.00 92.88 70 PHE A CA 1
ATOM 551 C C . PHE A 1 70 ? -8.634 0.635 2.061 1.00 92.88 70 PHE A C 1
ATOM 553 O O . PHE A 1 70 ? -8.748 -0.473 2.577 1.00 92.88 70 PHE A O 1
ATOM 560 N N . ARG A 1 71 ? -9.584 1.572 2.207 1.00 91.56 71 ARG A N 1
ATOM 561 C CA . ARG A 1 71 ? -10.836 1.322 2.950 1.00 91.56 71 ARG A CA 1
ATOM 562 C C . ARG A 1 71 ? -11.650 0.189 2.326 1.00 91.56 71 ARG A C 1
ATOM 564 O O . ARG A 1 71 ? -12.152 -0.666 3.050 1.00 91.56 71 ARG A O 1
ATOM 571 N N . LEU A 1 72 ? -11.753 0.157 0.996 1.00 91.88 72 LEU A N 1
ATOM 572 C CA . LEU A 1 72 ? -12.434 -0.925 0.278 1.00 91.88 72 LEU A CA 1
ATOM 573 C C . LEU A 1 72 ? -11.725 -2.269 0.467 1.00 91.88 72 LEU A C 1
ATOM 575 O O . LEU A 1 72 ? -12.386 -3.293 0.603 1.00 91.88 72 LEU A O 1
ATOM 579 N N . PHE A 1 73 ? -10.392 -2.274 0.485 1.00 93.44 73 PHE A N 1
ATOM 580 C CA . PHE A 1 73 ? -9.603 -3.459 0.809 1.00 93.44 73 PHE A CA 1
ATOM 581 C C . PHE A 1 73 ? -9.888 -3.958 2.230 1.00 93.44 73 PHE A C 1
ATOM 583 O O . PHE A 1 73 ? -10.229 -5.126 2.386 1.00 93.44 73 PHE A O 1
ATOM 590 N N . LEU A 1 74 ? -9.845 -3.081 3.238 1.00 93.38 74 LEU A N 1
ATOM 591 C CA . LEU A 1 74 ? -10.163 -3.457 4.619 1.00 93.38 74 LEU A CA 1
ATOM 592 C C . LEU A 1 74 ? -11.571 -4.047 4.737 1.00 93.38 74 LEU A C 1
ATOM 594 O O . LEU A 1 74 ? -11.737 -5.078 5.376 1.00 93.38 74 LEU A O 1
ATOM 598 N N . ALA A 1 75 ? -12.560 -3.439 4.074 1.00 92.75 75 ALA A N 1
ATOM 599 C CA . ALA A 1 75 ? -13.936 -3.928 4.083 1.00 92.75 75 ALA A CA 1
ATOM 600 C C . ALA A 1 75 ? -14.082 -5.336 3.479 1.00 92.75 75 ALA A C 1
ATOM 602 O O . ALA A 1 75 ? -14.940 -6.094 3.921 1.00 92.75 75 ALA A O 1
ATOM 603 N N . ARG A 1 76 ? -13.254 -5.694 2.484 1.00 91.88 76 ARG A N 1
ATOM 604 C CA . ARG A 1 76 ? -13.228 -7.045 1.899 1.00 91.88 76 ARG A CA 1
ATOM 605 C C . ARG A 1 76 ? -12.555 -8.069 2.808 1.00 91.88 76 ARG A C 1
ATOM 607 O O . ARG A 1 76 ? -13.025 -9.194 2.866 1.00 91.88 76 ARG A O 1
ATOM 614 N N . GLU A 1 77 ? -11.478 -7.694 3.495 1.00 89.00 77 GLU A N 1
ATOM 615 C CA . GLU A 1 77 ? -10.744 -8.598 4.395 1.00 89.00 77 GLU A CA 1
ATOM 616 C C . GLU A 1 77 ? -11.460 -8.819 5.739 1.00 89.00 77 GLU A C 1
ATOM 618 O O . GLU A 1 77 ? -11.176 -9.793 6.431 1.00 89.00 77 GLU A O 1
ATOM 623 N N . SER A 1 78 ? -12.365 -7.913 6.130 1.00 83.06 78 SER A N 1
ATOM 624 C CA . SER A 1 78 ? -13.137 -7.999 7.377 1.00 83.06 78 SER A CA 1
ATOM 625 C C . SER A 1 78 ? -14.521 -8.647 7.237 1.00 83.06 78 SER A C 1
ATOM 627 O O . SER A 1 78 ? -15.247 -8.707 8.231 1.00 83.06 78 SER A O 1
ATOM 629 N N . ALA A 1 79 ? -14.919 -9.032 6.022 1.00 68.00 79 ALA A N 1
ATOM 630 C CA . ALA A 1 79 ? -16.210 -9.655 5.715 1.00 68.00 79 ALA A CA 1
ATOM 631 C C . ALA A 1 79 ? -16.126 -11.185 5.799 1.00 68.00 79 ALA A C 1
ATOM 633 O O . ALA A 1 79 ? -17.103 -11.786 6.299 1.00 68.00 79 ALA A O 1
#

pLDDT: mean 88.19, std 9.5, range [51.53, 96.31]

InterPro domains:
  IPR018640 HvfC, N-terminal domain [PF09836] (6-74)
  IPR044922 DUF2063, N-terminal superfamily [G3DSA:1.10.150.690] (14-79)